Protein AF-A0A814H0T6-F1 (afdb_monomer_lite)

Foldseek 3Di:
DDQDADPVRAHPPLVVVCVVVVVDDPPDDSVNDHNVNSVVSLCPDPVNPPADPVNVVVVVCCVVVVDDDDDDDDDPPPCVLPLVVVVVVQLVVQCVVVVDDDPDPVVVVVSSVVSVVVVVPDCVVVVSCVVNVPD

pLDDT: mean 80.38, std 11.96, range [34.06, 97.56]

Structure (mmCIF, N/CA/C/O backbone):
data_AF-A0A814H0T6-F1
#
_entry.id   AF-A0A814H0T6-F1
#
loop_
_atom_site.group_PDB
_atom_site.id
_atom_site.type_symbol
_atom_site.label_atom_id
_atom_site.label_alt_id
_atom_site.label_comp_id
_atom_site.label_asym_id
_atom_site.label_entity_id
_atom_site.label_seq_id
_atom_site.pdbx_PDB_ins_code
_atom_site.Cartn_x
_atom_site.Cartn_y
_atom_site.Cartn_z
_atom_site.occupancy
_atom_site.B_iso_or_equiv
_atom_site.auth_seq_id
_atom_site.auth_comp_id
_atom_site.auth_asym_id
_atom_site.auth_atom_id
_atom_site.pdbx_PDB_model_num
ATOM 1 N N . MET A 1 1 ? -8.288 -10.759 16.919 1.00 34.06 1 MET A N 1
ATOM 2 C CA . MET A 1 1 ? -7.517 -10.484 18.146 1.00 34.06 1 MET A CA 1
ATOM 3 C C . MET A 1 1 ? -8.390 -10.965 19.293 1.00 34.06 1 MET A C 1
ATOM 5 O O . MET A 1 1 ? -9.437 -10.373 19.521 1.00 34.06 1 MET A O 1
ATOM 9 N N . GLY A 1 2 ? -8.085 -12.140 19.847 1.00 39.03 2 GLY A N 1
ATOM 10 C CA . GLY A 1 2 ? -8.916 -12.774 20.871 1.00 39.03 2 GLY A CA 1
ATOM 11 C C . GLY A 1 2 ? -8.756 -12.030 22.189 1.00 39.03 2 GLY A C 1
ATOM 12 O O . GLY A 1 2 ? -7.667 -12.010 22.747 1.00 39.03 2 GLY A O 1
ATOM 13 N N . ILE A 1 3 ? -9.818 -11.376 22.652 1.00 50.00 3 ILE A N 1
ATOM 14 C CA . ILE A 1 3 ? -9.872 -10.826 24.008 1.00 50.00 3 ILE A CA 1
ATOM 15 C C . ILE A 1 3 ? -9.941 -12.039 24.941 1.00 50.00 3 ILE A C 1
ATOM 17 O O . ILE A 1 3 ? -10.859 -12.843 24.795 1.00 50.00 3 ILE A O 1
ATOM 21 N N . CYS A 1 4 ? -8.962 -12.206 25.834 1.00 44.03 4 CYS A N 1
ATOM 22 C CA . CYS A 1 4 ? -8.939 -13.280 26.828 1.00 44.03 4 CYS A CA 1
ATOM 23 C C . CYS A 1 4 ? -10.221 -13.225 27.672 1.00 44.03 4 CYS A C 1
ATOM 25 O O . CYS A 1 4 ? -10.394 -12.313 28.479 1.00 44.03 4 CYS A O 1
ATOM 27 N N . LEU A 1 5 ? -11.133 -14.169 27.443 1.00 47.75 5 LEU A N 1
ATOM 28 C CA . LEU A 1 5 ? -12.354 -14.322 28.226 1.00 47.75 5 LEU A CA 1
ATOM 29 C C . LEU A 1 5 ? -12.107 -15.324 29.346 1.00 47.75 5 LEU A C 1
ATOM 31 O O . LEU A 1 5 ? -11.504 -16.375 29.129 1.00 47.75 5 LEU A O 1
ATOM 35 N N . ASN A 1 6 ? -12.620 -15.009 30.527 1.00 54.09 6 ASN A N 1
ATOM 36 C CA . ASN A 1 6 ? -12.740 -15.957 31.620 1.00 54.09 6 ASN A CA 1
ATOM 37 C C . ASN A 1 6 ? -13.800 -17.014 31.235 1.00 54.09 6 ASN A C 1
ATOM 39 O O . ASN A 1 6 ? -14.694 -16.724 30.436 1.00 54.09 6 ASN A O 1
ATOM 43 N N . LEU A 1 7 ? -13.770 -18.198 31.859 1.00 46.66 7 LEU A N 1
ATOM 44 C CA . LEU A 1 7 ? -14.749 -19.286 31.648 1.00 46.66 7 LEU A CA 1
ATOM 45 C C . LEU A 1 7 ? -16.223 -18.864 31.853 1.00 46.66 7 LEU A C 1
ATOM 47 O O . LEU A 1 7 ? -17.125 -19.489 31.311 1.00 46.66 7 LEU A O 1
ATOM 51 N N . GLU A 1 8 ? -16.469 -17.769 32.573 1.00 57.28 8 GLU A N 1
ATOM 52 C CA . GLU A 1 8 ? -17.798 -17.195 32.838 1.00 57.28 8 GLU A CA 1
ATOM 53 C C . GLU A 1 8 ? -18.271 -16.200 31.760 1.00 57.28 8 GLU A C 1
ATOM 55 O O . GLU A 1 8 ? -19.290 -15.532 31.927 1.00 57.28 8 GLU A O 1
ATOM 60 N N . GLY A 1 9 ? -17.515 -16.017 30.671 1.00 55.81 9 GLY A N 1
ATOM 61 C CA . GLY A 1 9 ? -17.833 -15.008 29.657 1.00 55.81 9 GLY A CA 1
ATOM 62 C C . GLY A 1 9 ? -17.718 -13.577 30.189 1.00 55.81 9 GLY A C 1
ATOM 63 O O . GLY A 1 9 ? -18.364 -12.667 29.679 1.00 55.81 9 GLY A O 1
ATOM 64 N N . SER A 1 10 ? -16.907 -13.370 31.224 1.00 58.00 10 SER A N 1
ATOM 65 C CA . SER A 1 10 ? -16.583 -12.067 31.796 1.00 58.00 10 SER A CA 1
ATOM 66 C C . SER A 1 10 ? -15.132 -11.713 31.432 1.00 58.00 10 SER A C 1
ATOM 68 O O . SER A 1 10 ? -14.335 -12.600 31.137 1.00 58.00 10 SER A O 1
ATOM 70 N N . SER A 1 11 ? -14.791 -10.426 31.331 1.00 69.19 11 SER A N 1
ATOM 71 C CA . SER A 1 11 ? -13.437 -9.977 30.968 1.00 69.19 11 SER A CA 1
ATOM 72 C C . SER A 1 11 ? -13.000 -8.851 31.901 1.00 69.19 11 SER A C 1
ATOM 74 O O . SER A 1 11 ? -13.182 -7.663 31.613 1.00 69.19 11 SER A O 1
ATOM 76 N N . LYS A 1 12 ? -12.385 -9.238 33.021 1.00 74.56 12 LYS A N 1
ATOM 77 C CA . LYS A 1 12 ? -11.848 -8.311 34.028 1.00 74.56 12 LYS A CA 1
ATOM 78 C C . LYS A 1 12 ? -10.815 -7.356 33.424 1.00 74.56 12 LYS A C 1
ATOM 80 O O . LYS A 1 12 ? -10.779 -6.187 33.789 1.00 74.56 12 LYS A O 1
ATOM 85 N N . GLY A 1 13 ? -10.050 -7.833 32.437 1.00 73.94 13 GLY A N 1
ATOM 86 C CA . GLY A 1 13 ? -9.092 -7.021 31.683 1.00 73.94 13 GLY A CA 1
ATOM 87 C C . GLY A 1 13 ? -9.752 -5.876 30.908 1.00 73.94 13 GLY A C 1
ATOM 88 O O . GLY A 1 13 ? -9.395 -4.722 31.111 1.00 73.94 13 GLY A O 1
ATOM 89 N N . LEU A 1 14 ? -10.754 -6.173 30.070 1.00 76.81 14 LEU A N 1
ATOM 90 C CA . LEU A 1 14 ? -11.478 -5.144 29.302 1.00 76.81 14 LEU A CA 1
ATOM 91 C C . LEU A 1 14 ? -12.166 -4.107 30.204 1.00 76.81 14 LEU A C 1
ATOM 93 O O . LEU A 1 14 ? -12.169 -2.926 29.880 1.00 76.81 14 LEU A O 1
ATOM 97 N N . PHE A 1 15 ? -12.717 -4.533 31.343 1.00 83.75 15 PHE A N 1
ATOM 98 C CA . PHE A 1 15 ? -13.325 -3.621 32.312 1.00 83.75 15 PHE A CA 1
ATOM 99 C C . PHE A 1 15 ? -12.308 -2.647 32.925 1.00 83.75 15 PHE A C 1
ATOM 101 O O . PHE A 1 15 ? -12.559 -1.444 32.962 1.00 83.75 15 PHE A O 1
ATOM 108 N N . ASN A 1 16 ? -11.149 -3.149 33.367 1.00 82.38 16 ASN A N 1
ATOM 109 C CA . ASN A 1 16 ? -10.088 -2.307 33.926 1.00 82.38 16 ASN A CA 1
ATOM 110 C C . ASN A 1 16 ? -9.554 -1.315 32.886 1.00 82.38 16 ASN A C 1
ATOM 112 O O . ASN A 1 16 ? -9.440 -0.131 33.185 1.00 82.38 16 ASN A O 1
ATOM 116 N N . LEU A 1 17 ? -9.344 -1.772 31.648 1.00 80.31 17 LEU A N 1
ATOM 117 C CA . LEU A 1 17 ? -8.949 -0.911 30.533 1.00 80.31 17 LEU A CA 1
ATOM 118 C C . LEU A 1 17 ? -9.953 0.232 30.315 1.00 80.31 17 LEU A C 1
ATOM 120 O O . LEU A 1 17 ? -9.566 1.360 30.038 1.00 80.31 17 LEU A O 1
ATOM 124 N N . PHE A 1 18 ? -11.254 -0.032 30.449 1.00 83.69 18 PHE A N 1
ATOM 125 C CA . PHE A 1 18 ? -12.283 0.989 30.231 1.00 83.69 18 PHE A CA 1
ATOM 126 C C . PHE A 1 18 ? -12.369 1.992 31.382 1.00 83.69 18 PHE A C 1
ATOM 128 O O . PHE A 1 18 ? -12.701 3.151 31.136 1.00 83.69 18 PHE A O 1
ATOM 135 N N . LYS A 1 19 ? -12.039 1.577 32.611 1.00 85.00 19 LYS A N 1
ATOM 136 C CA . LYS A 1 19 ? -11.843 2.502 33.736 1.00 85.00 19 LYS A CA 1
ATOM 137 C C . LYS A 1 19 ? -10.618 3.387 33.533 1.00 85.00 19 LYS A C 1
ATOM 139 O O . LYS A 1 19 ? -10.719 4.592 33.722 1.00 85.00 19 LYS A O 1
ATOM 144 N N . GLU A 1 20 ? -9.494 2.810 33.114 1.00 83.75 20 GLU A N 1
ATOM 145 C CA . GLU A 1 20 ? -8.263 3.562 32.824 1.00 83.75 20 GLU A CA 1
ATOM 146 C C . GLU A 1 20 ? -8.468 4.584 31.700 1.00 83.75 20 GLU A C 1
ATOM 148 O O . GLU A 1 20 ? -7.997 5.713 31.791 1.00 83.75 20 GLU A O 1
ATOM 153 N N . LEU A 1 21 ? -9.225 4.214 30.663 1.00 79.75 21 LEU A N 1
ATOM 154 C CA . LEU A 1 21 ? -9.588 5.108 29.561 1.00 79.75 21 LEU A CA 1
ATOM 155 C C . LEU A 1 21 ? -10.681 6.132 29.929 1.00 79.75 21 LEU A C 1
ATOM 157 O O . LEU A 1 21 ? -11.064 6.927 29.073 1.00 79.75 21 LEU A O 1
ATOM 161 N N . GLY A 1 22 ? -11.224 6.104 31.153 1.00 83.88 22 GLY A N 1
ATOM 162 C CA . GLY A 1 22 ? -12.300 7.002 31.591 1.00 83.88 22 GLY A CA 1
ATOM 163 C C . GLY A 1 22 ? -13.639 6.791 30.870 1.00 83.88 22 GLY A C 1
ATOM 164 O O . GLY A 1 22 ? -14.502 7.663 30.903 1.00 83.88 22 GLY A O 1
ATOM 165 N N . ILE A 1 23 ? -13.827 5.645 30.205 1.00 83.25 23 ILE A N 1
ATOM 166 C CA . ILE A 1 23 ? -15.054 5.297 29.464 1.00 83.25 23 ILE A CA 1
ATOM 167 C C . ILE A 1 23 ? -16.179 4.906 30.434 1.00 83.25 23 ILE A C 1
ATOM 169 O O . ILE A 1 23 ? -17.358 5.094 30.140 1.00 83.25 23 ILE A O 1
ATOM 173 N N . ILE A 1 24 ? -15.815 4.334 31.584 1.00 85.19 24 ILE A N 1
ATOM 174 C CA . ILE A 1 24 ? -16.730 3.885 32.637 1.00 85.19 24 ILE A CA 1
ATOM 175 C C . ILE A 1 24 ? -16.353 4.603 33.933 1.00 85.19 24 ILE A C 1
ATOM 177 O O . ILE A 1 24 ? -15.172 4.678 34.273 1.00 85.19 24 ILE A O 1
ATOM 181 N N . ASN A 1 25 ? -17.355 5.082 34.676 1.00 80.94 25 ASN A N 1
ATOM 182 C CA . ASN A 1 25 ? -17.143 5.712 35.979 1.00 80.94 25 ASN A CA 1
ATOM 183 C C . ASN A 1 25 ? -16.385 4.791 36.945 1.00 80.94 25 ASN A C 1
ATOM 185 O O . ASN A 1 25 ? -16.652 3.587 37.035 1.00 80.94 25 ASN A O 1
ATOM 189 N N . ALA A 1 26 ? -15.470 5.381 37.716 1.00 77.25 26 ALA A N 1
ATOM 190 C CA . ALA A 1 26 ? -14.635 4.662 38.675 1.00 77.25 26 ALA A CA 1
ATOM 191 C C . ALA A 1 26 ? -15.459 3.913 39.741 1.00 77.25 26 ALA A C 1
ATOM 193 O O . ALA A 1 26 ? -15.030 2.852 40.203 1.00 77.25 26 ALA A O 1
ATOM 194 N N . ASP A 1 27 ? -16.660 4.406 40.049 1.00 80.94 27 ASP A N 1
ATOM 195 C CA . ASP A 1 27 ? -17.557 3.860 41.073 1.00 80.94 27 ASP A CA 1
ATOM 196 C C . ASP A 1 27 ? -18.307 2.597 40.630 1.00 80.94 27 ASP A C 1
ATOM 198 O O . ASP A 1 27 ? -18.790 1.827 41.463 1.00 80.94 27 ASP A O 1
ATOM 202 N N . ILE A 1 28 ? -18.383 2.338 39.320 1.00 81.88 28 ILE A N 1
ATOM 203 C CA . ILE A 1 28 ? -19.057 1.150 38.787 1.00 81.88 28 ILE A CA 1
ATOM 204 C C . ILE A 1 28 ? -18.249 -0.086 39.184 1.00 81.88 28 ILE A C 1
ATOM 206 O O . ILE A 1 28 ? -17.023 -0.131 39.025 1.00 81.88 28 ILE A O 1
ATOM 210 N N . LYS A 1 29 ? -18.914 -1.116 39.716 1.00 81.38 29 LYS A N 1
ATOM 211 C CA . LYS A 1 29 ? -18.255 -2.373 40.083 1.00 81.38 29 LYS A CA 1
ATOM 212 C C . LYS A 1 29 ? -18.296 -3.351 38.919 1.00 81.38 29 LYS A C 1
ATOM 214 O O . LYS A 1 29 ? -19.264 -3.434 38.173 1.00 81.38 29 LYS A O 1
ATOM 219 N N . TYR A 1 30 ? -17.248 -4.164 38.821 1.00 75.31 30 TYR A N 1
ATOM 220 C CA . TYR A 1 30 ? -17.112 -5.184 37.778 1.00 75.31 30 TYR A CA 1
ATOM 221 C C . TYR A 1 30 ? -18.298 -6.157 37.722 1.00 75.31 30 TYR A C 1
ATOM 223 O O . TYR A 1 30 ? -18.721 -6.552 36.642 1.00 75.31 30 TYR A O 1
ATOM 231 N N . LYS A 1 31 ? -18.849 -6.524 38.887 1.00 76.62 31 LYS A N 1
ATOM 232 C CA . LYS A 1 31 ? -19.980 -7.460 38.998 1.00 76.62 31 LYS A CA 1
ATOM 233 C C . LYS A 1 31 ? -21.269 -6.929 38.366 1.00 76.62 31 LYS A C 1
ATOM 235 O O . LYS A 1 31 ? -22.115 -7.728 37.984 1.00 76.62 31 LYS A O 1
ATOM 240 N N . ASP A 1 32 ? -21.380 -5.612 38.226 1.00 78.31 32 ASP A N 1
ATOM 241 C CA . ASP A 1 32 ? -22.581 -4.944 37.732 1.00 78.31 32 ASP A CA 1
ATOM 242 C C . ASP A 1 32 ? -22.516 -4.694 36.218 1.00 78.31 32 ASP A C 1
ATOM 244 O O . ASP A 1 32 ? -23.462 -4.176 35.638 1.00 78.31 32 ASP A O 1
ATOM 248 N N . THR A 1 33 ? -21.402 -5.048 35.561 1.00 75.00 33 THR A N 1
ATOM 249 C CA . THR A 1 33 ? -21.184 -4.768 34.136 1.00 75.00 33 THR A CA 1
ATOM 250 C C . THR A 1 33 ? -21.157 -6.053 33.323 1.00 75.00 33 THR A C 1
ATOM 252 O O . THR A 1 33 ? -20.314 -6.930 33.536 1.00 75.00 33 THR A O 1
ATOM 255 N N . LYS A 1 34 ? -22.050 -6.167 32.337 1.00 80.94 34 LYS A N 1
ATOM 256 C CA . LYS A 1 34 ? -22.090 -7.347 31.464 1.00 80.94 34 LYS A CA 1
ATOM 257 C C . LYS A 1 34 ? -21.061 -7.219 30.342 1.00 80.94 34 LYS A C 1
ATOM 259 O O . LYS A 1 34 ? -20.845 -6.146 29.781 1.00 80.94 34 LYS A O 1
ATOM 264 N N . LEU A 1 35 ? -20.475 -8.341 29.915 1.00 76.81 35 LEU A N 1
ATOM 265 C CA . LEU A 1 35 ? -19.521 -8.350 28.796 1.00 76.81 35 LEU A CA 1
ATOM 266 C C . LEU A 1 35 ? -20.119 -7.778 27.498 1.00 76.81 35 LEU A C 1
ATOM 268 O O . LEU A 1 35 ? -19.410 -7.137 26.723 1.00 76.81 35 LEU A O 1
ATOM 272 N N . ALA A 1 36 ? -21.411 -8.002 27.250 1.00 78.38 36 ALA A N 1
ATOM 273 C CA . ALA A 1 36 ? -22.100 -7.474 26.073 1.00 78.38 36 ALA A CA 1
ATOM 274 C C . ALA A 1 36 ? -22.084 -5.934 26.030 1.00 78.38 36 ALA A C 1
ATOM 276 O O . ALA A 1 36 ? -21.869 -5.350 24.967 1.00 78.38 36 ALA A O 1
ATOM 277 N N . GLU A 1 37 ? -22.231 -5.280 27.184 1.00 82.12 37 GLU A N 1
ATOM 278 C CA . GLU A 1 37 ? -22.181 -3.819 27.311 1.00 82.12 37 GLU A CA 1
ATOM 279 C C . GLU A 1 37 ? -20.766 -3.302 27.049 1.00 82.12 37 GLU A C 1
ATOM 281 O O . GLU A 1 37 ? -20.585 -2.392 26.239 1.00 82.12 37 GLU A O 1
ATOM 286 N N . LEU A 1 38 ? -19.752 -3.952 27.635 1.00 80.25 38 LEU A N 1
ATOM 287 C CA . LEU A 1 38 ? -18.342 -3.631 27.380 1.00 80.25 38 LEU A CA 1
ATOM 288 C C . LEU A 1 38 ? -17.983 -3.766 25.896 1.00 80.25 38 LEU A C 1
ATOM 290 O O . LEU A 1 38 ? -17.292 -2.915 25.344 1.00 80.25 38 LEU A O 1
ATOM 294 N N . ARG A 1 39 ? -18.480 -4.804 25.215 1.00 76.88 39 ARG A N 1
ATOM 295 C CA . ARG A 1 39 ? -18.275 -4.982 23.769 1.00 76.88 39 ARG A CA 1
ATOM 296 C C . ARG A 1 39 ? -18.967 -3.894 22.948 1.00 76.88 39 ARG A C 1
ATOM 298 O O . ARG A 1 39 ? -18.371 -3.396 21.998 1.00 76.88 39 ARG A O 1
ATOM 305 N N . SER A 1 40 ? -20.188 -3.506 23.313 1.00 81.94 40 SER A N 1
ATOM 306 C CA . SER A 1 40 ? -20.915 -2.416 22.647 1.00 81.94 40 SER A CA 1
ATOM 307 C C . SER A 1 40 ? -20.175 -1.082 22.783 1.00 81.94 40 SER A C 1
ATOM 309 O O . SER A 1 40 ? -19.993 -0.357 21.804 1.00 81.94 40 SER A O 1
ATOM 311 N N . LEU A 1 41 ? -19.667 -0.794 23.982 1.00 82.44 41 LEU A N 1
ATOM 312 C CA . LEU A 1 41 ? -18.829 0.370 24.258 1.00 82.44 41 LEU A CA 1
ATOM 313 C C . LEU A 1 41 ? -17.499 0.315 23.486 1.00 82.44 41 LEU A C 1
ATOM 315 O O . LEU A 1 41 ? -17.107 1.323 22.898 1.00 82.44 41 LEU A O 1
ATOM 319 N N . ALA A 1 42 ? -16.857 -0.858 23.397 1.00 78.19 42 ALA A N 1
ATOM 320 C CA . ALA A 1 42 ? -15.652 -1.056 22.588 1.00 78.19 42 ALA A CA 1
ATOM 321 C C . ALA A 1 42 ? -15.901 -0.661 21.130 1.00 78.19 42 ALA A C 1
ATOM 323 O O . ALA A 1 42 ? -15.188 0.172 20.590 1.00 78.19 42 ALA A O 1
ATOM 324 N N . ILE A 1 43 ? -16.955 -1.199 20.509 1.00 75.25 43 ILE A N 1
ATOM 325 C CA . ILE A 1 43 ? -17.285 -0.950 19.096 1.00 75.25 43 ILE A CA 1
ATOM 326 C C . ILE A 1 43 ? -17.455 0.550 18.805 1.00 75.25 43 ILE A C 1
ATOM 328 O O . ILE A 1 43 ? -17.061 1.024 17.738 1.00 75.25 43 ILE A O 1
ATOM 332 N N . LYS A 1 44 ? -18.028 1.306 19.748 1.00 78.19 44 LYS A N 1
ATOM 333 C CA . LYS A 1 44 ? -18.248 2.751 19.602 1.00 78.19 44 LYS A CA 1
ATOM 334 C C . LYS A 1 44 ? -16.973 3.570 19.808 1.00 78.19 44 LYS A C 1
ATOM 336 O O . LYS A 1 44 ? -16.829 4.634 19.204 1.00 78.19 44 LYS A O 1
ATOM 341 N N . HIS A 1 45 ? -16.061 3.100 20.654 1.00 74.75 45 HIS A N 1
ATOM 342 C CA . HIS A 1 45 ? -14.917 3.888 21.082 1.00 74.75 45 HIS A CA 1
ATOM 343 C C . HIS A 1 45 ? -13.816 3.946 19.997 1.00 74.75 45 HIS A C 1
ATOM 345 O O . HIS A 1 45 ? -13.402 2.903 19.481 1.00 74.75 45 HIS A O 1
ATOM 351 N N . PRO A 1 46 ? -13.287 5.143 19.652 1.00 70.81 46 PRO A N 1
ATOM 352 C CA . PRO A 1 46 ? -12.332 5.322 18.552 1.00 70.81 46 PRO A CA 1
ATOM 353 C C . PRO A 1 46 ? -11.101 4.412 18.623 1.00 70.81 46 PRO A C 1
ATOM 355 O O . PRO A 1 46 ? -10.667 3.903 17.595 1.00 70.81 46 PRO A O 1
ATOM 358 N N . ALA A 1 47 ? -10.585 4.149 19.829 1.00 67.69 47 ALA A N 1
ATOM 359 C CA . ALA A 1 47 ? -9.398 3.311 20.032 1.00 67.69 47 ALA A CA 1
ATOM 360 C C . ALA A 1 47 ? -9.582 1.837 19.623 1.00 67.69 47 ALA A C 1
ATOM 362 O O . ALA A 1 47 ? -8.592 1.145 19.402 1.00 67.69 47 ALA A O 1
ATOM 363 N N . PHE A 1 48 ? -10.823 1.351 19.510 1.00 72.12 48 PHE A N 1
ATOM 364 C CA . PHE A 1 48 ? -11.120 -0.023 19.087 1.00 72.12 48 PHE A CA 1
ATOM 365 C C . PHE A 1 48 ? -11.722 -0.087 17.681 1.00 72.12 48 PHE A C 1
ATOM 367 O O . PHE A 1 48 ? -12.030 -1.178 17.192 1.00 72.12 48 PHE A O 1
ATOM 374 N N . LYS A 1 49 ? -11.871 1.056 16.994 1.00 70.00 49 LYS A N 1
ATOM 375 C CA . LYS A 1 49 ? -12.196 1.044 15.569 1.00 70.00 49 LYS A CA 1
ATOM 376 C C . LYS A 1 49 ? -11.047 0.372 14.826 1.00 70.00 49 LYS A C 1
ATOM 378 O O . LYS A 1 49 ? -9.877 0.668 15.054 1.00 70.00 49 LYS A O 1
ATOM 383 N N . LYS A 1 50 ? -11.380 -0.529 13.903 1.00 68.56 50 LYS A N 1
ATOM 384 C CA . LYS A 1 50 ? -10.405 -1.271 13.090 1.00 68.56 50 LYS A CA 1
ATOM 385 C C . LYS A 1 50 ? -9.851 -0.398 11.953 1.00 68.56 50 LYS A C 1
ATOM 387 O O . LYS A 1 50 ? -9.868 -0.799 10.796 1.00 68.56 50 LYS A O 1
ATOM 392 N N . ILE A 1 51 ? -9.409 0.812 12.283 1.00 73.56 51 ILE A N 1
ATOM 393 C CA . ILE A 1 51 ? -8.837 1.775 11.344 1.00 73.56 51 ILE A CA 1
ATOM 394 C C . ILE A 1 51 ? -7.322 1.720 11.521 1.00 73.56 51 ILE A C 1
ATOM 396 O O . ILE A 1 51 ? -6.810 1.781 12.640 1.00 73.56 51 ILE A O 1
ATOM 400 N N . SER A 1 52 ? -6.588 1.541 10.425 1.00 80.62 52 SER A N 1
ATOM 401 C CA . SER A 1 52 ? -5.128 1.545 10.487 1.00 80.62 52 SER A CA 1
ATOM 402 C C . SER A 1 52 ? -4.626 2.965 10.770 1.00 80.62 52 SER A C 1
ATOM 404 O O . SER A 1 52 ? -5.221 3.942 10.318 1.00 80.62 52 SER A O 1
ATOM 406 N N . LYS A 1 53 ? -3.492 3.099 11.471 1.00 84.38 53 LYS A N 1
ATOM 407 C CA . LYS A 1 53 ? -2.831 4.409 11.645 1.00 84.38 53 LYS A CA 1
ATOM 408 C C . LYS A 1 53 ? -2.586 5.104 10.299 1.00 84.38 53 LYS A C 1
ATOM 410 O O . LYS A 1 53 ? -2.685 6.318 10.213 1.00 84.38 53 LYS A O 1
ATOM 415 N N . LEU A 1 54 ? -2.314 4.321 9.252 1.00 86.19 54 LEU A N 1
ATOM 416 C CA . LEU A 1 54 ? -2.121 4.822 7.895 1.00 86.19 54 LEU A CA 1
ATOM 417 C C . LEU A 1 54 ? -3.400 5.431 7.305 1.00 86.19 54 LEU A C 1
ATOM 419 O O . LEU A 1 54 ? -3.322 6.485 6.694 1.00 86.19 54 LEU A O 1
ATOM 423 N N . ALA A 1 55 ? -4.566 4.815 7.516 1.00 88.31 55 ALA A N 1
ATOM 424 C CA . ALA A 1 55 ? -5.835 5.382 7.059 1.00 88.31 55 ALA A CA 1
ATOM 425 C C . ALA A 1 55 ? -6.132 6.726 7.744 1.00 88.31 55 ALA A C 1
ATOM 427 O O . ALA A 1 55 ? -6.485 7.683 7.068 1.00 88.31 55 ALA A O 1
ATOM 428 N N . LEU A 1 56 ? -5.880 6.833 9.055 1.00 89.69 56 LEU A N 1
ATOM 429 C CA . LEU A 1 56 ? -6.024 8.103 9.782 1.00 89.69 56 LEU A CA 1
ATOM 430 C C . LEU A 1 56 ? -5.098 9.199 9.232 1.00 89.69 56 LEU A C 1
ATOM 432 O O . LEU A 1 56 ? -5.528 10.336 9.067 1.00 89.69 56 LEU A O 1
ATOM 436 N N . LEU A 1 57 ? -3.844 8.850 8.925 1.00 91.88 57 LEU A N 1
ATOM 437 C CA . LEU A 1 57 ? -2.883 9.780 8.324 1.00 91.88 57 LEU A CA 1
ATOM 438 C C . LEU A 1 57 ? -3.317 10.235 6.927 1.00 91.88 57 LEU A C 1
ATOM 440 O O . LEU A 1 57 ? -3.171 11.409 6.598 1.00 91.88 57 LEU A O 1
ATOM 444 N N . VAL A 1 58 ? -3.855 9.325 6.111 1.00 93.06 58 VAL A N 1
ATOM 445 C CA . VAL A 1 58 ? -4.386 9.658 4.781 1.00 93.06 58 VAL A CA 1
ATOM 446 C C . VAL A 1 58 ? -5.583 10.602 4.902 1.00 93.06 58 VAL A C 1
ATOM 448 O O . VAL A 1 58 ? -5.617 11.611 4.204 1.00 93.06 58 VAL A O 1
ATOM 451 N N . ASP A 1 59 ? -6.511 10.342 5.825 1.00 91.94 59 ASP A N 1
ATOM 452 C CA . ASP A 1 59 ? -7.670 11.212 6.060 1.00 91.94 59 ASP A CA 1
ATOM 453 C C . ASP A 1 59 ? -7.253 12.621 6.511 1.00 91.94 59 ASP A C 1
ATOM 455 O O . ASP A 1 59 ? -7.809 13.625 6.056 1.00 91.94 59 ASP A O 1
ATOM 459 N N . GLU A 1 60 ? -6.263 12.714 7.403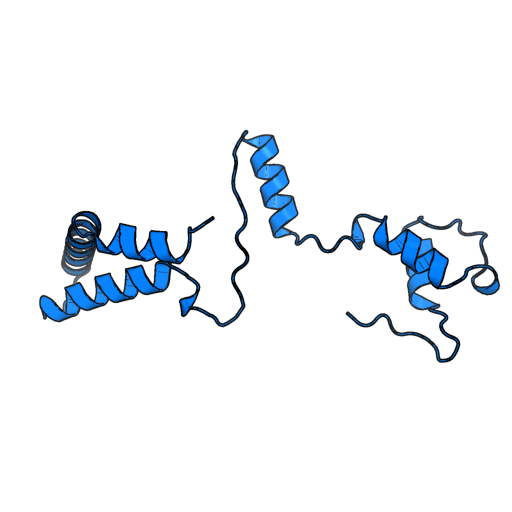 1.00 94.25 60 GLU A N 1
ATOM 460 C CA . GLU A 1 60 ? -5.708 13.991 7.856 1.00 94.25 60 GLU A CA 1
ATOM 461 C C . GLU A 1 60 ? -5.029 14.746 6.707 1.00 94.25 60 GLU A C 1
ATOM 463 O O . GLU A 1 60 ? -5.272 15.940 6.517 1.00 94.25 60 GLU A O 1
ATOM 468 N N . PHE A 1 61 ? -4.220 14.046 5.910 1.00 96.00 61 PHE A N 1
ATOM 469 C CA . PHE A 1 61 ? -3.530 14.620 4.761 1.00 96.00 61 PHE A CA 1
ATOM 470 C C . PHE A 1 61 ? -4.521 15.127 3.707 1.00 96.00 61 PHE A C 1
ATOM 472 O O . PHE A 1 61 ? -4.416 16.272 3.265 1.00 96.00 61 PHE A O 1
ATOM 479 N N . ASN A 1 62 ? -5.526 14.318 3.361 1.00 96.75 62 ASN A N 1
ATOM 480 C CA . ASN A 1 62 ? -6.586 14.688 2.426 1.00 96.75 62 ASN A CA 1
ATOM 481 C C . ASN A 1 62 ? -7.335 15.938 2.897 1.00 96.75 62 ASN A C 1
ATOM 483 O O . ASN A 1 62 ? -7.551 16.855 2.109 1.00 96.75 62 ASN A O 1
ATOM 487 N N . ARG A 1 63 ? -7.653 16.036 4.195 1.00 95.75 63 ARG A N 1
ATOM 488 C CA . ARG A 1 63 ? -8.302 17.223 4.772 1.00 95.75 63 ARG A CA 1
ATOM 489 C C . ARG A 1 63 ? -7.407 18.460 4.734 1.00 95.75 63 ARG A C 1
ATOM 491 O O . ARG A 1 63 ? -7.881 19.541 4.398 1.00 95.75 63 ARG A O 1
ATOM 498 N N . LYS A 1 64 ? -6.131 18.315 5.100 1.00 97.56 64 LYS A N 1
ATOM 499 C CA . LYS A 1 64 ? -5.175 19.427 5.192 1.00 97.56 64 LYS A CA 1
ATOM 500 C C . LYS A 1 64 ? -4.819 20.004 3.823 1.00 97.56 64 LYS A C 1
ATOM 502 O O . LYS A 1 64 ? -4.715 21.219 3.691 1.00 97.56 64 LYS A O 1
ATOM 507 N N . TYR A 1 65 ? -4.622 19.141 2.831 1.00 97.38 65 TYR A N 1
ATOM 508 C CA . TYR A 1 65 ? -4.150 19.523 1.498 1.00 97.38 65 TYR A CA 1
ATOM 509 C C . TYR A 1 65 ? -5.246 19.497 0.428 1.00 97.38 65 TYR A C 1
ATOM 511 O O . TYR A 1 65 ? -4.944 19.734 -0.736 1.00 97.38 65 TYR A O 1
ATOM 519 N N . GLN A 1 66 ? -6.499 19.227 0.811 1.00 95.25 66 GLN A N 1
ATOM 520 C CA . GLN A 1 66 ? -7.644 19.119 -0.103 1.00 95.25 66 GLN A CA 1
ATOM 521 C C . GLN A 1 66 ? -7.381 18.112 -1.237 1.00 95.25 66 GLN A C 1
ATOM 523 O O . GLN A 1 66 ? -7.632 18.381 -2.409 1.00 95.25 66 GLN A O 1
ATOM 528 N N . MET A 1 67 ? -6.830 16.954 -0.872 1.00 94.44 67 MET A N 1
ATOM 529 C CA . MET A 1 67 ? -6.493 15.857 -1.785 1.00 94.44 67 MET A CA 1
ATOM 530 C C . MET A 1 67 ? -7.510 14.716 -1.670 1.00 94.44 67 MET A C 1
ATOM 532 O O . MET A 1 67 ? -8.210 14.601 -0.666 1.00 94.44 67 MET A O 1
ATOM 536 N N . ASP A 1 68 ? -7.546 13.846 -2.682 1.00 92.69 68 ASP A N 1
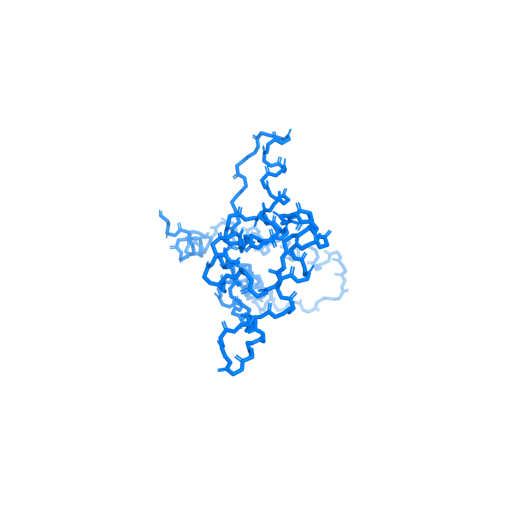ATOM 537 C CA . ASP A 1 68 ? -8.347 12.613 -2.697 1.00 92.69 68 ASP A CA 1
ATOM 538 C C . ASP A 1 68 ? -7.442 11.380 -2.861 1.00 92.69 68 ASP A C 1
ATOM 540 O O . ASP A 1 68 ? -7.467 10.655 -3.859 1.00 92.69 68 ASP A O 1
ATOM 544 N N . ILE A 1 69 ? -6.546 11.174 -1.893 1.00 91.88 69 ILE A N 1
ATOM 545 C CA . ILE A 1 69 ? -5.700 9.981 -1.857 1.00 91.88 69 ILE A CA 1
ATOM 546 C C . ILE A 1 69 ? -6.528 8.818 -1.322 1.00 91.88 69 ILE A C 1
ATOM 548 O O . ILE A 1 69 ? -7.025 8.856 -0.196 1.00 91.88 69 ILE A O 1
ATOM 552 N N . ARG A 1 70 ? -6.614 7.744 -2.109 1.00 87.75 70 ARG A N 1
ATOM 553 C CA . ARG A 1 70 ? -7.267 6.493 -1.717 1.00 87.75 70 ARG A CA 1
ATOM 554 C C . ARG A 1 70 ? -6.233 5.448 -1.317 1.00 87.75 70 ARG A C 1
ATOM 556 O O . ARG A 1 70 ? -5.270 5.197 -2.040 1.00 87.75 70 ARG A O 1
ATOM 563 N N . LEU A 1 71 ? -6.449 4.813 -0.166 1.00 85.38 71 LEU A N 1
ATOM 564 C CA . LEU A 1 71 ? -5.607 3.717 0.301 1.00 85.38 71 LEU A CA 1
ATOM 565 C C . LEU A 1 71 ? -6.130 2.386 -0.250 1.00 85.38 71 LEU A C 1
ATOM 567 O O . LEU A 1 71 ? -7.206 1.929 0.133 1.00 85.38 71 LEU A O 1
ATOM 571 N N . HIS A 1 72 ? -5.343 1.736 -1.102 1.00 80.94 72 HIS A N 1
ATOM 572 C CA . HIS A 1 72 ? -5.643 0.389 -1.578 1.00 80.94 72 HIS A CA 1
ATOM 573 C C . HIS A 1 72 ? -5.038 -0.654 -0.636 1.00 80.94 72 HIS A C 1
ATOM 575 O O . HIS A 1 72 ? -3.870 -0.567 -0.250 1.00 80.94 72 HIS A O 1
ATOM 581 N N . PHE A 1 73 ? -5.835 -1.651 -0.254 1.00 80.56 73 PHE A N 1
ATOM 582 C CA . PHE A 1 73 ? -5.332 -2.776 0.524 1.00 80.56 73 PHE A CA 1
ATOM 583 C C . PHE A 1 73 ? -4.527 -3.714 -0.376 1.00 80.56 73 PHE A C 1
ATOM 585 O O . PHE A 1 73 ? -5.053 -4.238 -1.355 1.00 80.56 73 PHE A O 1
ATOM 592 N N . LEU A 1 74 ? -3.272 -3.958 -0.001 1.00 79.25 74 LEU A N 1
ATOM 593 C CA . LEU A 1 74 ? -2.415 -4.955 -0.629 1.00 79.25 74 LEU A CA 1
ATOM 594 C C . LEU A 1 74 ? -2.158 -6.100 0.367 1.00 79.25 74 LEU A C 1
ATOM 596 O O . LEU A 1 74 ? -1.616 -5.849 1.452 1.00 79.25 74 LEU A O 1
ATOM 600 N N . PRO A 1 75 ? -2.531 -7.350 0.041 1.00 78.12 75 PRO A N 1
ATOM 601 C CA . PRO A 1 75 ? -2.236 -8.501 0.885 1.00 78.12 75 PRO A CA 1
ATOM 602 C C . PRO A 1 75 ? -0.725 -8.701 1.094 1.00 78.12 75 PRO A C 1
ATOM 604 O O . PRO A 1 75 ? 0.091 -8.463 0.202 1.00 78.12 75 PRO A O 1
ATOM 607 N N . LYS A 1 76 ? -0.328 -9.166 2.285 1.00 77.56 76 LYS A N 1
ATOM 608 C CA . LYS A 1 76 ? 1.084 -9.467 2.578 1.00 77.56 76 LYS A CA 1
ATOM 609 C C . LYS A 1 76 ? 1.563 -10.650 1.740 1.00 77.56 76 LYS A C 1
ATOM 611 O O . LYS A 1 76 ? 0.847 -11.635 1.648 1.00 77.56 76 LYS A O 1
ATOM 616 N N . PHE A 1 77 ? 2.794 -10.575 1.232 1.00 83.50 77 PHE A N 1
ATOM 617 C CA . PHE A 1 77 ? 3.442 -11.630 0.433 1.00 83.50 77 PHE A CA 1
ATOM 618 C C . PHE A 1 77 ? 2.779 -11.931 -0.918 1.00 83.50 77 PHE A C 1
ATOM 620 O O . PHE A 1 77 ? 3.094 -12.941 -1.533 1.00 83.50 77 PHE A O 1
ATOM 627 N N . HIS A 1 78 ? 1.929 -11.024 -1.398 1.00 82.44 78 HIS A N 1
ATOM 628 C CA . HIS A 1 78 ? 1.296 -11.105 -2.710 1.00 82.44 78 HIS A CA 1
ATOM 629 C C . HIS A 1 78 ? 1.869 -10.026 -3.634 1.00 82.44 78 HIS A C 1
ATOM 631 O O . HIS A 1 78 ? 1.215 -9.030 -3.952 1.00 82.44 78 HIS A O 1
ATOM 637 N N . CYS A 1 79 ? 3.143 -10.169 -4.008 1.00 86.50 79 CYS A N 1
ATOM 638 C CA . CYS A 1 79 ? 3.825 -9.195 -4.864 1.00 86.50 79 CYS A CA 1
ATOM 639 C C . CYS A 1 79 ? 3.222 -9.140 -6.279 1.00 86.50 79 CYS A C 1
ATOM 641 O O . CYS A 1 79 ? 3.227 -8.086 -6.908 1.00 86.50 79 CYS A O 1
ATOM 643 N N . GLU A 1 80 ? 2.590 -10.223 -6.736 1.00 83.56 80 GLU A N 1
ATOM 644 C CA . GLU A 1 80 ? 1.794 -10.282 -7.962 1.00 83.56 80 GLU A CA 1
ATOM 645 C C . GLU A 1 80 ? 0.592 -9.335 -7.946 1.00 83.56 80 GLU A C 1
ATOM 647 O O . GLU A 1 80 ? 0.097 -8.963 -9.006 1.00 83.56 80 GLU A O 1
ATOM 652 N N . SER A 1 81 ? 0.139 -8.925 -6.755 1.00 81.94 81 SER A N 1
ATOM 653 C CA . SER A 1 81 ? -0.950 -7.961 -6.588 1.00 81.94 81 SER A CA 1
ATOM 654 C C . SER A 1 81 ? -0.480 -6.500 -6.678 1.00 81.94 81 SER A C 1
ATOM 656 O O . SER A 1 81 ? -1.299 -5.585 -6.621 1.00 81.94 81 SER A O 1
ATOM 658 N N . ASN A 1 82 ? 0.833 -6.259 -6.796 1.00 86.75 82 ASN A N 1
ATOM 659 C CA . ASN A 1 82 ? 1.416 -4.926 -6.875 1.00 86.75 82 ASN A CA 1
ATOM 660 C C . ASN A 1 82 ? 1.836 -4.596 -8.324 1.00 86.75 82 ASN A C 1
ATOM 662 O O . ASN A 1 82 ? 2.780 -5.204 -8.839 1.00 86.75 82 ASN A O 1
ATOM 666 N N . PRO A 1 83 ? 1.214 -3.602 -8.991 1.00 86.88 83 PRO A N 1
ATOM 667 C CA . PRO A 1 83 ? 1.520 -3.267 -10.386 1.00 86.88 83 PRO A CA 1
ATOM 668 C C . PRO A 1 83 ? 2.987 -2.884 -10.623 1.00 86.88 83 PRO A C 1
ATOM 670 O O . PRO A 1 83 ? 3.493 -3.055 -11.736 1.00 86.88 83 PRO A O 1
ATOM 673 N N . ILE A 1 84 ? 3.696 -2.398 -9.595 1.00 89.50 84 ILE A N 1
ATOM 674 C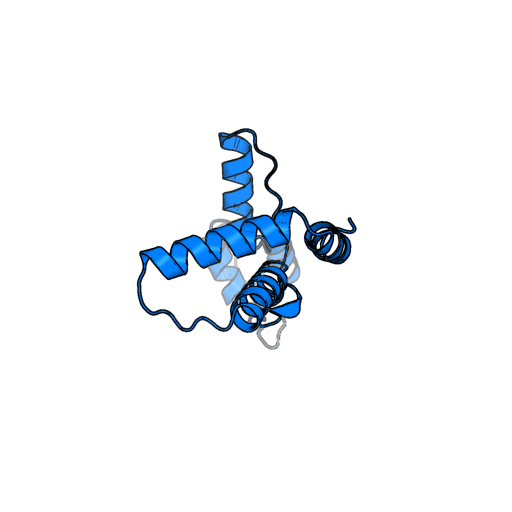 CA . ILE A 1 84 ? 5.104 -2.012 -9.733 1.00 89.50 84 ILE A CA 1
ATOM 675 C C . ILE A 1 84 ? 6.001 -3.210 -10.076 1.00 89.50 84 ILE A C 1
ATOM 677 O O . ILE A 1 84 ? 6.980 -3.059 -10.803 1.00 89.50 84 ILE A O 1
ATOM 681 N N . GLU A 1 85 ? 5.649 -4.416 -9.631 1.00 91.06 85 GLU A N 1
ATOM 682 C CA . GLU A 1 85 ? 6.429 -5.623 -9.917 1.00 91.06 85 GLU A CA 1
ATOM 683 C C . GLU A 1 85 ? 6.353 -5.993 -11.401 1.00 91.06 85 GLU A C 1
ATOM 685 O O . GLU A 1 85 ? 7.359 -6.351 -12.022 1.00 91.06 85 GLU A O 1
ATOM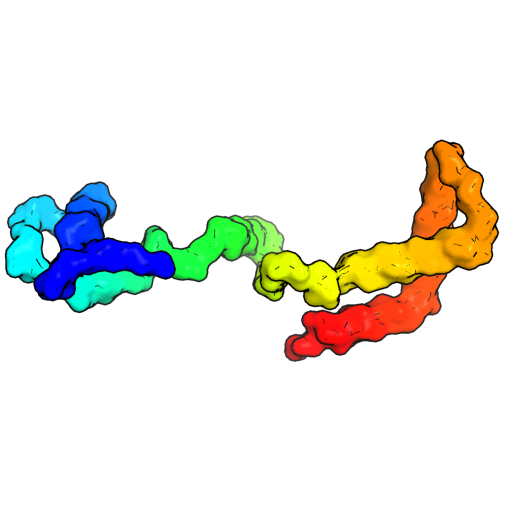 690 N N . MET A 1 86 ? 5.178 -5.816 -12.016 1.00 87.31 86 MET A N 1
ATOM 691 C CA . MET A 1 86 ? 5.013 -5.980 -13.461 1.00 87.31 86 MET A CA 1
ATOM 692 C C . MET A 1 86 ? 5.780 -4.908 -14.242 1.00 87.31 86 MET A C 1
ATOM 694 O O . MET A 1 86 ? 6.372 -5.216 -15.280 1.00 87.31 86 MET A O 1
ATOM 698 N N . TYR A 1 87 ? 5.817 -3.668 -13.752 1.00 89.56 87 TYR A N 1
ATOM 699 C CA . TYR A 1 87 ? 6.646 -2.612 -14.338 1.00 89.56 87 TYR A CA 1
ATOM 700 C C . TYR A 1 87 ? 8.137 -2.991 -14.316 1.00 89.56 87 TYR A C 1
ATOM 702 O O . TYR A 1 87 ? 8.786 -3.012 -15.367 1.00 89.56 87 TYR A O 1
ATOM 710 N N . TRP A 1 88 ? 8.667 -3.405 -13.160 1.00 91.12 88 TRP A N 1
ATOM 711 C CA . TRP A 1 88 ? 10.064 -3.835 -13.029 1.00 91.12 88 TRP A CA 1
ATOM 712 C C . TRP A 1 88 ? 10.402 -5.053 -13.887 1.00 91.12 88 TRP A C 1
ATOM 714 O O . TRP A 1 88 ? 11.492 -5.127 -14.459 1.00 91.12 88 TRP A O 1
ATOM 724 N N . ALA A 1 89 ? 9.488 -6.017 -14.005 1.00 89.62 89 ALA A N 1
ATOM 725 C CA . ALA A 1 89 ? 9.673 -7.167 -14.885 1.00 89.62 89 ALA A CA 1
ATOM 726 C C . ALA A 1 89 ? 9.856 -6.741 -16.354 1.00 89.62 89 ALA A C 1
ATOM 728 O O . ALA A 1 89 ? 10.719 -7.285 -17.048 1.00 89.62 89 ALA A O 1
ATOM 729 N N . ASN A 1 90 ? 9.100 -5.737 -16.813 1.00 88.25 90 ASN A N 1
ATOM 730 C CA . ASN A 1 90 ? 9.214 -5.208 -18.173 1.00 88.25 90 ASN A CA 1
ATOM 731 C C . ASN A 1 90 ? 10.519 -4.440 -18.404 1.00 88.25 90 ASN A C 1
ATOM 733 O O . ASN A 1 90 ? 11.182 -4.685 -19.413 1.00 88.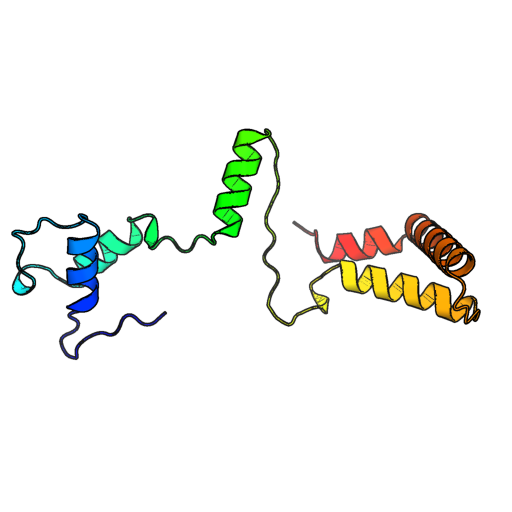25 90 ASN A O 1
ATOM 737 N N . LEU A 1 91 ? 10.939 -3.595 -17.458 1.00 88.88 91 LEU A N 1
ATOM 738 C CA . LEU A 1 91 ? 12.236 -2.912 -17.540 1.00 88.88 91 LEU A CA 1
ATOM 739 C C . LEU A 1 91 ? 13.396 -3.912 -17.613 1.00 88.88 91 LEU A C 1
ATOM 741 O O . LEU A 1 91 ? 14.225 -3.847 -18.518 1.00 88.88 91 LEU A O 1
ATOM 745 N N . LYS A 1 92 ? 13.412 -4.917 -16.726 1.00 87.19 92 LYS A N 1
ATOM 746 C CA . LYS A 1 92 ? 14.440 -5.972 -16.742 1.00 87.19 92 LYS A CA 1
ATOM 747 C C . LYS A 1 92 ? 14.444 -6.755 -18.054 1.00 87.19 92 LYS A C 1
ATOM 749 O O . LYS A 1 92 ? 15.505 -7.141 -18.537 1.00 87.19 92 LYS A O 1
ATOM 754 N N . ARG A 1 93 ? 13.270 -6.994 -18.648 1.00 88.12 93 ARG A N 1
ATOM 755 C CA . ARG A 1 93 ? 13.166 -7.633 -19.966 1.00 88.12 93 ARG A CA 1
ATOM 756 C C . ARG A 1 93 ? 13.795 -6.771 -21.062 1.00 88.12 93 ARG A C 1
ATOM 758 O O . ARG A 1 93 ? 14.414 -7.336 -21.956 1.00 88.12 93 ARG A O 1
ATOM 765 N N . HIS A 1 94 ? 13.647 -5.450 -20.998 1.00 86.06 94 HIS A N 1
ATOM 766 C CA . HIS A 1 94 ? 14.293 -4.527 -21.932 1.00 86.06 94 HIS A CA 1
ATOM 767 C C . HIS A 1 94 ? 15.824 -4.607 -21.817 1.00 86.06 94 HIS A C 1
ATOM 769 O O . HIS A 1 94 ? 16.489 -4.842 -22.821 1.00 86.06 94 HIS A O 1
ATOM 775 N N . PHE A 1 95 ? 16.375 -4.568 -20.599 1.00 85.06 95 PHE A N 1
ATOM 776 C CA . PHE A 1 95 ? 17.824 -4.704 -20.381 1.00 85.06 95 PHE A CA 1
ATOM 777 C C . PHE A 1 95 ? 18.397 -6.013 -20.926 1.00 85.06 95 PHE A C 1
ATOM 779 O O . PHE A 1 95 ? 19.410 -6.011 -21.620 1.00 85.06 95 PHE A O 1
ATOM 786 N N . ARG A 1 96 ? 17.711 -7.138 -20.688 1.00 85.31 96 ARG A N 1
ATOM 787 C CA . ARG A 1 96 ? 18.144 -8.448 -21.205 1.00 85.31 96 ARG A CA 1
ATOM 788 C C . ARG A 1 96 ? 18.176 -8.519 -22.733 1.00 85.31 96 ARG A C 1
ATOM 790 O O . ARG A 1 96 ? 18.930 -9.319 -23.266 1.00 85.31 96 ARG A O 1
ATOM 797 N N . LYS A 1 97 ? 17.351 -7.729 -23.431 1.00 86.00 97 LYS A N 1
ATOM 798 C CA . LYS A 1 97 ? 17.352 -7.674 -24.902 1.00 86.00 97 LYS A CA 1
ATOM 799 C C . LYS A 1 97 ? 18.525 -6.871 -25.452 1.00 86.00 97 LYS A C 1
ATOM 801 O O . LYS A 1 97 ? 19.049 -7.242 -26.492 1.00 86.00 97 LYS A O 1
ATOM 806 N N . ILE A 1 98 ? 18.897 -5.789 -24.771 1.00 81.81 98 ILE A N 1
ATOM 807 C CA . ILE A 1 98 ? 20.045 -4.955 -25.150 1.00 81.81 98 ILE A CA 1
ATOM 808 C C . ILE A 1 98 ? 21.357 -5.723 -24.925 1.00 81.81 98 ILE A C 1
ATOM 810 O O . ILE A 1 98 ? 22.306 -5.543 -25.676 1.00 81.81 98 ILE A O 1
ATOM 814 N N . ASN A 1 99 ? 21.373 -6.650 -23.958 1.00 70.25 99 ASN A N 1
ATOM 815 C CA . ASN A 1 99 ? 22.507 -7.531 -23.666 1.00 70.25 99 ASN A CA 1
ATOM 816 C C . ASN A 1 99 ? 23.809 -6.764 -23.368 1.00 70.25 99 ASN A C 1
ATOM 818 O O . ASN A 1 99 ? 24.900 -7.210 -23.715 1.00 70.25 99 ASN A O 1
ATOM 822 N N . GLU A 1 100 ? 23.683 -5.616 -22.702 1.00 68.12 100 GLU A N 1
ATOM 823 C CA . GLU A 1 100 ? 24.804 -4.770 -22.300 1.00 68.12 100 GLU A CA 1
ATOM 824 C C . GLU A 1 100 ? 24.973 -4.826 -20.773 1.00 68.12 100 GLU A C 1
ATOM 826 O O . GLU A 1 100 ? 24.318 -4.081 -20.037 1.00 68.12 100 GLU A O 1
ATOM 831 N N . PRO A 1 101 ? 25.795 -5.754 -20.248 1.00 68.62 101 PRO A N 1
ATOM 832 C CA . PRO A 1 101 ? 26.190 -5.724 -18.850 1.00 68.62 101 PRO A CA 1
ATOM 833 C C . PRO A 1 101 ? 27.174 -4.567 -18.649 1.00 68.62 101 PRO A C 1
ATOM 835 O O . PRO A 1 101 ? 28.355 -4.677 -18.972 1.00 68.62 101 PRO A O 1
ATOM 838 N N . SER A 1 102 ? 26.681 -3.447 -18.124 1.00 75.19 102 SER A N 1
ATOM 839 C CA . SER A 1 102 ? 27.511 -2.307 -17.737 1.00 75.19 102 SER A CA 1
ATOM 840 C C . SER A 1 102 ? 27.362 -2.013 -16.252 1.00 75.19 102 SER A C 1
ATOM 842 O O . SER A 1 102 ? 26.263 -2.033 -15.701 1.00 75.19 102 SER A O 1
ATOM 844 N N . ASN A 1 103 ? 28.491 -1.705 -15.618 1.00 81.19 103 ASN A N 1
ATOM 845 C CA . ASN A 1 103 ? 28.562 -1.289 -14.217 1.00 81.19 103 ASN A CA 1
ATOM 846 C C . ASN A 1 103 ? 28.770 0.231 -14.107 1.00 81.19 103 ASN A C 1
ATOM 848 O O . ASN A 1 103 ? 28.918 0.754 -13.005 1.00 81.19 103 ASN A O 1
ATOM 852 N N . LYS A 1 104 ? 28.860 0.921 -15.251 1.00 87.25 104 LYS A N 1
ATOM 853 C CA . LYS A 1 104 ? 29.056 2.366 -15.329 1.00 87.25 104 LYS A CA 1
ATOM 854 C C . LYS A 1 104 ? 27.718 3.064 -15.119 1.00 87.25 104 LYS A C 1
ATOM 856 O O . LYS A 1 104 ? 26.750 2.758 -15.814 1.00 87.25 104 LYS A O 1
ATOM 861 N N . GLU A 1 105 ? 27.668 3.961 -14.144 1.00 89.31 105 GLU A N 1
ATOM 862 C CA . GLU A 1 105 ? 26.435 4.607 -13.689 1.00 89.31 105 GLU A CA 1
ATOM 863 C C . GLU A 1 105 ? 25.712 5.359 -14.812 1.00 89.31 105 GLU A C 1
ATOM 865 O O . GLU A 1 105 ? 24.515 5.176 -15.002 1.00 89.31 105 GLU A O 1
ATOM 870 N N . ASP A 1 106 ? 26.450 6.135 -15.597 1.00 89.94 106 ASP A N 1
ATOM 871 C CA . ASP A 1 106 ? 25.998 6.875 -16.774 1.00 89.94 106 ASP A CA 1
ATOM 872 C C . ASP A 1 106 ? 25.298 5.970 -17.797 1.00 89.94 106 ASP A C 1
ATOM 874 O O . ASP A 1 106 ? 24.170 6.248 -18.206 1.00 89.94 106 ASP A O 1
ATOM 878 N N . VAL A 1 107 ? 25.911 4.830 -18.120 1.00 86.44 107 VAL A N 1
ATOM 879 C CA . VAL A 1 107 ? 25.335 3.843 -19.046 1.00 86.44 107 VAL A CA 1
ATOM 880 C C . VAL A 1 107 ? 24.078 3.202 -18.453 1.00 86.44 107 VAL A C 1
ATOM 882 O O . VAL A 1 107 ? 23.066 3.050 -19.134 1.00 86.44 107 VAL A O 1
ATOM 885 N N . VAL A 1 108 ? 24.099 2.839 -17.166 1.00 87.06 108 VAL A N 1
ATOM 886 C CA . VAL A 1 108 ? 22.935 2.241 -16.490 1.00 87.06 108 VAL A CA 1
ATOM 887 C C . VAL A 1 108 ? 21.762 3.222 -16.434 1.00 87.06 108 VAL A C 1
ATOM 889 O O . VAL A 1 108 ? 20.618 2.824 -16.667 1.00 87.06 108 VAL A O 1
ATOM 892 N N . LEU A 1 109 ? 22.023 4.501 -16.159 1.00 90.00 109 LEU A N 1
ATOM 893 C CA . LEU A 1 109 ? 21.007 5.550 -16.153 1.00 90.00 109 LEU A CA 1
ATOM 894 C C . LEU A 1 109 ? 20.396 5.736 -17.542 1.00 90.00 109 LEU A C 1
ATOM 896 O O . LEU A 1 109 ? 19.169 5.754 -17.656 1.00 90.00 109 LEU A O 1
ATOM 900 N N . GLU A 1 110 ? 21.220 5.806 -18.588 1.00 89.69 110 GLU A N 1
ATOM 901 C CA . GLU A 1 110 ? 20.747 5.902 -19.971 1.00 89.69 110 GLU A CA 1
ATOM 902 C C . GLU A 1 110 ? 19.857 4.707 -20.341 1.00 89.69 110 GLU A C 1
ATOM 904 O O . GLU A 1 110 ? 18.741 4.881 -20.840 1.00 89.69 110 GLU A O 1
ATOM 909 N N . LEU A 1 111 ? 20.283 3.488 -19.997 1.00 87.19 111 LEU A N 1
ATOM 910 C CA . LEU A 1 111 ? 19.484 2.281 -20.192 1.00 87.19 111 LEU A CA 1
ATOM 911 C C . LEU A 1 111 ? 18.138 2.372 -19.461 1.00 87.19 111 LEU A C 1
ATOM 913 O O . LEU A 1 111 ? 17.102 2.056 -20.052 1.00 87.19 111 LEU A O 1
ATOM 917 N N . ILE A 1 112 ? 18.117 2.807 -18.194 1.00 89.62 112 ILE A N 1
ATOM 918 C CA . ILE A 1 112 ? 16.877 2.988 -17.420 1.00 89.62 112 ILE A CA 1
ATOM 919 C C . ILE A 1 112 ? 15.947 3.989 -18.112 1.00 89.62 112 ILE A C 1
ATOM 921 O O . ILE A 1 112 ? 14.744 3.727 -18.214 1.00 89.62 112 ILE A O 1
ATOM 925 N N . MET A 1 113 ? 16.480 5.113 -18.601 1.00 91.62 113 MET A N 1
ATOM 926 C CA . MET A 1 113 ? 15.689 6.121 -19.310 1.00 91.62 113 MET A CA 1
ATOM 927 C C . MET A 1 113 ? 15.093 5.553 -20.603 1.00 91.62 113 MET A C 1
ATOM 929 O O . MET A 1 113 ? 13.887 5.676 -20.822 1.00 91.62 113 MET A O 1
ATOM 933 N N . ASN A 1 114 ? 15.895 4.841 -21.396 1.00 89.69 114 ASN A N 1
ATOM 934 C CA . ASN A 1 114 ? 15.455 4.202 -22.637 1.00 89.69 114 ASN A CA 1
ATOM 935 C C . ASN A 1 114 ? 14.383 3.131 -22.386 1.00 89.69 114 ASN A C 1
ATOM 937 O O . ASN A 1 114 ? 13.353 3.087 -23.066 1.00 89.69 114 ASN A O 1
ATOM 941 N N . ALA A 1 115 ? 14.569 2.300 -21.359 1.00 89.38 115 ALA A N 1
ATOM 942 C CA . ALA A 1 115 ? 13.607 1.274 -20.975 1.00 89.38 115 ALA A CA 1
ATOM 943 C C . ALA A 1 115 ? 12.282 1.885 -20.485 1.00 89.38 115 ALA A C 1
ATOM 945 O O . ALA A 1 115 ? 11.204 1.381 -20.817 1.00 89.38 115 ALA A O 1
ATOM 946 N N . ARG A 1 116 ? 12.346 2.993 -19.734 1.00 90.94 116 ARG A N 1
ATOM 947 C CA . ARG A 1 116 ? 11.168 3.753 -19.294 1.00 90.94 116 ARG A CA 1
ATOM 948 C C . ARG A 1 116 ? 10.407 4.339 -20.481 1.00 90.94 116 ARG A C 1
ATOM 950 O O . ARG A 1 116 ? 9.182 4.224 -20.517 1.00 90.94 116 ARG A O 1
ATOM 957 N N . GLU A 1 117 ? 11.107 4.928 -21.445 1.00 91.00 117 GLU A N 1
ATOM 958 C CA . GLU A 1 117 ? 10.473 5.519 -22.626 1.00 91.00 117 GLU A CA 1
ATOM 959 C C . GLU A 1 117 ? 9.848 4.439 -23.520 1.00 91.00 117 GLU A C 1
ATOM 961 O O . GLU A 1 117 ? 8.700 4.559 -23.946 1.00 91.00 117 GLU A O 1
ATOM 966 N N . SER A 1 118 ? 10.535 3.306 -23.698 1.00 88.25 118 SER A N 1
ATOM 967 C CA . SER A 1 118 ? 9.979 2.127 -24.372 1.00 88.25 118 SER A CA 1
ATOM 968 C C . SER A 1 118 ? 8.712 1.606 -23.684 1.00 88.25 118 SER A C 1
ATOM 970 O O . SER A 1 118 ? 7.736 1.287 -24.363 1.00 88.25 118 SER A O 1
ATOM 972 N N . TYR A 1 119 ? 8.690 1.549 -22.347 1.00 88.88 119 TYR A N 1
ATOM 973 C CA . TYR A 1 119 ? 7.500 1.160 -21.588 1.00 88.88 119 TYR A CA 1
ATOM 974 C C . TYR A 1 119 ? 6.348 2.155 -21.776 1.00 88.88 119 TYR A C 1
ATOM 976 O O . TYR A 1 119 ? 5.215 1.732 -22.007 1.00 88.88 119 TYR A O 1
ATOM 984 N N . LYS A 1 120 ? 6.626 3.462 -21.718 1.00 87.12 120 LYS A N 1
ATOM 985 C CA . LYS A 1 120 ? 5.630 4.530 -21.895 1.00 87.12 120 LYS A CA 1
ATOM 986 C C . LYS A 1 120 ? 4.973 4.486 -23.276 1.00 87.12 120 LYS A C 1
ATOM 988 O O . LYS A 1 120 ? 3.763 4.649 -23.371 1.00 87.12 120 LYS A O 1
ATOM 993 N N . ASN A 1 121 ? 5.760 4.205 -24.311 1.00 86.75 121 ASN A N 1
ATOM 994 C CA . ASN A 1 121 ? 5.288 4.080 -25.692 1.00 86.75 121 ASN A CA 1
ATOM 995 C C . ASN A 1 121 ? 4.611 2.730 -25.986 1.00 86.75 121 ASN A C 1
ATOM 997 O O . ASN A 1 121 ? 4.132 2.500 -27.093 1.00 86.75 121 ASN A O 1
ATOM 1001 N N . SER A 1 122 ? 4.570 1.820 -25.010 1.00 85.19 122 SER A N 1
ATOM 1002 C CA . SER A 1 122 ? 3.917 0.522 -25.140 1.00 85.19 122 SER A CA 1
ATOM 1003 C C . SER A 1 122 ? 2.514 0.523 -24.527 1.00 85.19 122 SER A C 1
ATOM 1005 O O . SER A 1 122 ? 2.238 1.211 -23.546 1.00 85.19 122 SER A O 1
ATOM 1007 N N . ASN A 1 123 ? 1.647 -0.372 -25.005 1.00 86.06 123 ASN A N 1
ATOM 1008 C CA . ASN A 1 123 ? 0.332 -0.606 -24.391 1.00 86.06 123 ASN A CA 1
ATOM 1009 C C . ASN A 1 123 ? 0.394 -1.418 -23.082 1.00 86.06 123 ASN A C 1
ATOM 1011 O O . ASN A 1 123 ? -0.636 -1.758 -22.501 1.00 86.06 123 ASN A O 1
ATOM 1015 N N . ILE A 1 124 ? 1.595 -1.752 -22.601 1.00 83.50 124 ILE A N 1
ATOM 1016 C CA . ILE A 1 124 ? 1.786 -2.570 -21.397 1.00 83.50 124 ILE A CA 1
ATOM 1017 C C . ILE A 1 124 ? 1.238 -1.843 -20.167 1.00 83.50 124 ILE A C 1
ATOM 1019 O O . ILE A 1 124 ? 0.640 -2.484 -19.307 1.00 83.50 124 ILE A O 1
ATOM 1023 N N . ASN A 1 125 ? 1.383 -0.517 -20.116 1.00 81.88 125 ASN A N 1
ATOM 1024 C CA . ASN A 1 125 ? 0.857 0.311 -19.037 1.00 81.88 125 ASN A CA 1
ATOM 1025 C C . ASN A 1 125 ? -0.669 0.146 -18.902 1.00 81.88 125 ASN A C 1
ATOM 1027 O O . ASN A 1 125 ? -1.153 -0.284 -17.857 1.00 81.88 125 ASN A O 1
ATOM 1031 N N . PHE A 1 126 ? -1.414 0.342 -19.993 1.00 83.31 126 PHE A N 1
ATOM 1032 C CA . PHE A 1 126 ? -2.866 0.141 -20.011 1.00 83.31 126 PHE A CA 1
ATOM 1033 C C . PHE A 1 126 ? -3.27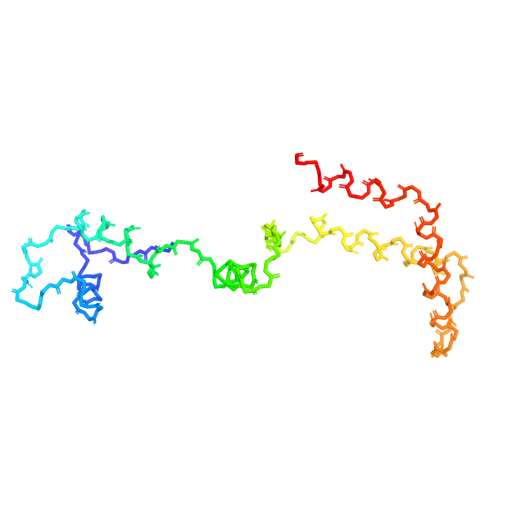1 -1.280 -19.604 1.00 83.31 126 PHE A C 1
ATOM 1035 O O . PHE A 1 126 ? -4.220 -1.450 -18.847 1.00 83.31 126 PHE A O 1
ATOM 1042 N N . ASN A 1 127 ? -2.517 -2.298 -20.028 1.00 82.38 127 ASN A N 1
ATOM 1043 C CA . ASN A 1 127 ? -2.784 -3.687 -19.649 1.00 82.38 127 ASN A CA 1
ATOM 1044 C C . ASN A 1 127 ? -2.523 -3.972 -18.163 1.00 82.38 127 ASN A C 1
ATOM 1046 O O . ASN A 1 127 ? -3.208 -4.806 -17.575 1.00 82.38 127 ASN A O 1
ATOM 1050 N N . ILE A 1 128 ? -1.521 -3.329 -17.557 1.00 81.31 128 ILE A N 1
ATOM 1051 C CA . ILE A 1 128 ? -1.227 -3.465 -16.125 1.00 81.31 128 ILE A CA 1
ATOM 1052 C C . ILE A 1 128 ? -2.317 -2.758 -15.326 1.00 81.31 128 ILE A C 1
ATOM 1054 O O . ILE A 1 128 ? -2.990 -3.392 -14.520 1.00 81.31 128 ILE A O 1
ATOM 1058 N N . PHE A 1 129 ? -2.555 -1.472 -15.583 1.00 78.94 129 PHE A N 1
ATOM 1059 C CA . PHE A 1 129 ? -3.561 -0.721 -14.832 1.00 78.94 129 PHE A CA 1
ATOM 1060 C C . PHE A 1 129 ? -4.970 -1.265 -15.064 1.00 78.94 129 PHE A C 1
ATOM 1062 O O . PHE A 1 129 ? -5.724 -1.400 -14.109 1.00 78.94 129 PHE A O 1
ATOM 1069 N N . GLY A 1 130 ? -5.294 -1.708 -16.277 1.00 79.25 130 GLY A N 1
ATOM 1070 C CA . GLY A 1 130 ? -6.566 -2.359 -16.583 1.00 79.25 130 GLY A CA 1
ATOM 1071 C C . GLY A 1 130 ? -6.792 -3.694 -15.868 1.00 79.25 130 GLY A C 1
ATOM 1072 O O . GLY A 1 130 ? -7.919 -4.170 -15.872 1.00 79.25 130 GLY A O 1
ATOM 1073 N N . LYS A 1 131 ? -5.773 -4.308 -15.249 1.00 75.12 131 LYS A N 1
ATOM 1074 C CA . LYS A 1 131 ? -5.929 -5.496 -14.387 1.00 75.12 131 LYS A CA 1
ATOM 1075 C C . LYS A 1 131 ? -6.149 -5.148 -12.918 1.00 75.12 131 LYS A C 1
ATOM 1077 O O . LYS A 1 131 ? -6.824 -5.893 -12.220 1.00 75.12 131 LYS A O 1
ATOM 1082 N N . PHE A 1 132 ? -5.558 -4.051 -12.449 1.00 72.56 132 PHE A N 1
ATOM 1083 C CA . PHE A 1 132 ? -5.548 -3.688 -11.028 1.00 72.56 132 PHE A CA 1
ATOM 1084 C C . PHE A 1 132 ? -6.559 -2.593 -10.661 1.00 72.56 132 PHE A C 1
ATOM 1086 O O . PHE A 1 132 ? -6.965 -2.505 -9.508 1.00 72.56 132 PHE A O 1
ATOM 1093 N N . TRP A 1 133 ? -6.961 -1.763 -11.626 1.00 68.62 133 TRP A N 1
ATOM 1094 C CA . TRP A 1 133 ? -7.825 -0.590 -11.441 1.00 68.62 133 TRP A CA 1
ATOM 1095 C C . TRP A 1 133 ? -9.198 -0.738 -12.118 1.00 68.62 133 TRP A C 1
ATOM 1097 O O . TRP A 1 133 ? -9.838 0.265 -12.421 1.00 68.62 133 TRP A O 1
ATOM 1107 N N . GLN A 1 134 ? -9.680 -1.970 -12.329 1.00 60.50 134 GLN A N 1
ATOM 1108 C CA . GLN A 1 134 ? -11.108 -2.196 -12.598 1.00 60.50 134 GLN A CA 1
ATOM 1109 C C . GLN A 1 134 ? -11.879 -1.936 -11.301 1.00 60.50 134 GLN A C 1
ATOM 1111 O O . GLN A 1 134 ? -12.039 -2.831 -10.473 1.00 60.50 134 GLN A O 1
ATOM 1116 N N . VAL A 1 135 ? -12.260 -0.679 -11.096 1.00 47.06 135 VAL A N 1
ATOM 1117 C CA . VAL A 1 135 ? -13.182 -0.240 -10.045 1.00 47.06 135 VAL A CA 1
ATOM 1118 C C . VAL A 1 135 ? -14.465 0.203 -10.718 1.00 47.06 135 VAL A C 1
ATOM 1120 O O . VAL A 1 135 ? -14.352 0.989 -11.685 1.00 47.06 135 VAL A O 1
#

Sequence (135 aa):
MGICLNLEGSSKGLFNLFKELGIINADIKYKDTKLAELRSLAIKHPAFKKISKLALLVDEFNRKYQMDIRLHFLPKFHCESNPIEMYWANLKRHFRKINEPSNKEDVVLELIMNARESYKNSNINFNIFGKFWQV

Secondary structure (DSSP, 8-state):
------TTS--HHHHHHHHHTTSS-TT--GGG--HHHHHHHHHHSGGGS---HHHHHHHHHHHHHT---------TT-GGG-HHHHHHHHHHHHHHHHT-----HHHHHHHHHHHHHHHHTSTHHHHHHHHH---

Organism: NCBI:txid104777

Radius of gyration: 26.29 Å; chains: 1; bounding box: 52×39×67 Å

InterPro domains:
  IPR036397 Ribonuclease H superfamily [G3DSA:3.30.420.10] (37-133)